Protein 6N2L (pdb70)

Structure (mmCIF, N/CA/C/O backbone):
data_6N2L
#
_entry.id   6N2L
#
_cell.length_a   38.210
_cell.length_b   71.400
_cell.length_c   76.730
_cell.angle_alpha   90.000
_cell.angle_beta   90.000
_cell.angle_gamma   90.000
#
_symmetry.space_group_name_H-M   'C 2 2 21'
#
loop_
_entity.id
_entity.type
_entity.pdbx_description
1 polymer 'Histone family protein DNA-binding protein'
2 water water
#
loop_
_atom_site.group_PDB
_atom_site.id
_atom_site.type_symbol
_atom_site.label_atom_id
_atom_site.label_alt_id
_atom_site.label_comp_id
_atom_site.label_asym_id
_atom_site.label_entity_id
_atom_site.label_seq_id
_atom_site.pdbx_PDB_ins_code
_atom_site.Cartn_x
_atom_site.Cartn_y
_atom_site.Cartn_z
_atom_site.occupancy
_atom_site.B_iso_or_equiv
_atom_site.auth_seq_id
_atom_site.auth_comp_id
_atom_site.auth_asym_id
_atom_site.auth_atom_id
_atom_site.pdbx_PDB_model_num
ATOM 1 N N . HIS A 1 5 ? 4.482 16.125 3.924 1.00 43.23 -3 HIS A N 1
ATOM 2 C CA . HIS A 1 5 ? 3.303 16.152 3.062 1.00 38.37 -3 HIS A CA 1
ATOM 3 C C . HIS A 1 5 ? 2.447 17.399 3.291 1.00 38.29 -3 HIS A C 1
ATOM 4 O O . HIS A 1 5 ? 2.438 17.970 4.383 1.00 38.33 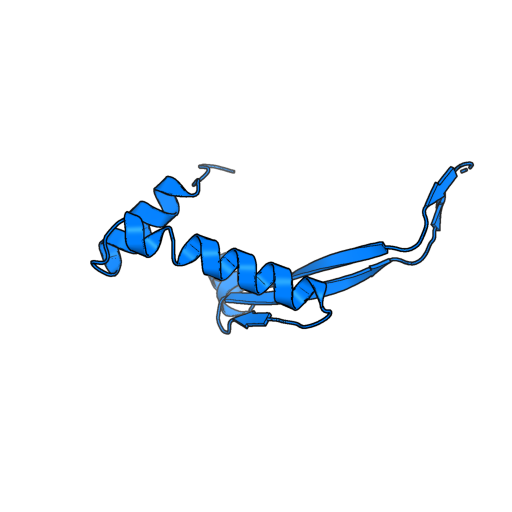-3 HIS A O 1
ATOM 11 N N . HIS A 1 6 ? 1.711 17.803 2.253 1.00 35.71 -2 HIS A N 1
ATOM 12 C CA . HIS A 1 6 ? 0.879 18.999 2.322 1.00 41.99 -2 HIS A CA 1
ATOM 13 C C . HIS A 1 6 ? -0.285 18.802 3.290 1.00 38.90 -2 HIS A C 1
ATOM 14 O O . HIS A 1 6 ? -0.311 19.409 4.367 1.00 40.96 -2 HIS A O 1
ATOM 21 N N . HIS A 1 7 ? -1.253 17.970 2.921 1.00 33.77 -1 HIS A N 1
ATOM 22 C CA . HIS A 1 7 ? -2.369 17.649 3.799 1.00 29.95 -1 HIS A CA 1
ATOM 23 C C . HIS A 1 7 ? -2.339 16.162 4.140 1.00 30.48 -1 HIS A C 1
ATOM 24 O O . HIS A 1 7 ? -1.652 15.370 3.494 1.00 30.80 -1 HIS A O 1
ATOM 31 N N . HIS A 1 8 ? -3.071 15.802 5.191 1.00 32.96 0 HIS A N 1
ATOM 32 C CA . HIS A 1 8 ? -3.180 14.427 5.666 1.00 33.76 0 HIS A CA 1
ATOM 33 C C . HIS A 1 8 ? -4.659 14.070 5.710 1.00 34.88 0 HIS A C 1
ATOM 34 O O . HIS A 1 8 ? -5.402 14.588 6.550 1.00 37.17 0 HIS A O 1
ATOM 41 N N . MET A 1 9 ? -5.087 13.209 4.797 1.00 30.50 1 MET A N 1
ATOM 42 C CA . MET A 1 9 ? -6.445 12.689 4.812 1.00 32.53 1 MET A CA 1
ATOM 43 C C . MET A 1 9 ? -6.546 11.496 5.757 1.00 36.23 1 MET A C 1
ATOM 44 O O . MET A 1 9 ? -5.765 10.546 5.657 1.00 32.03 1 MET A O 1
ATOM 49 N N . ASN A 1 10 ? -7.498 11.552 6.683 1.00 31.98 2 ASN A N 1
ATOM 50 C CA . ASN A 1 10 ? -7.732 10.462 7.613 1.00 38.47 2 ASN A CA 1
ATOM 51 C C . ASN A 1 10 ? -8.880 9.591 7.102 1.00 32.94 2 ASN A C 1
ATOM 52 O O . ASN A 1 10 ? -9.452 9.832 6.037 1.00 33.76 2 ASN A O 1
ATOM 57 N N . LYS A 1 11 ? -9.235 8.569 7.878 1.00 34.98 3 LYS A N 1
ATOM 58 C CA . LYS A 1 11 ? -10.237 7.623 7.398 1.00 34.47 3 LYS A CA 1
ATOM 59 C C . LYS A 1 11 ? -11.604 8.286 7.215 1.00 35.33 3 LYS A C 1
ATOM 60 O O . LYS A 1 11 ? -12.323 7.981 6.254 1.00 32.46 3 LYS A O 1
ATOM 66 N N . GLN A 1 12 ? -11.973 9.218 8.100 1.00 41.40 4 GLN A N 1
ATOM 67 C CA . GLN A 1 12 ? -13.296 9.833 7.990 1.00 41.37 4 GLN A CA 1
ATOM 68 C C . GLN A 1 12 ? -13.398 10.718 6.758 1.00 39.07 4 GLN A C 1
ATOM 69 O O . GLN A 1 12 ? -14.457 10.792 6.127 1.00 44.32 4 GLN A O 1
ATOM 75 N N . GLU A 1 13 ? -12.314 11.408 6.403 1.00 35.73 5 GLU A N 1
ATOM 76 C CA . GLU A 1 13 ? -12.332 12.227 5.201 1.00 31.25 5 GLU A CA 1
ATOM 77 C C . GLU A 1 13 ? -12.342 11.364 3.944 1.00 30.18 5 GLU A C 1
ATOM 78 O O . GLU A 1 13 ? -13.029 11.694 2.971 1.00 31.67 5 GLU A O 1
ATOM 84 N N . LEU A 1 14 ? -11.571 10.265 3.937 1.00 31.15 6 LEU A N 1
ATOM 85 C CA . LEU A 1 14 ? -11.630 9.316 2.829 1.00 29.75 6 LEU A CA 1
ATOM 86 C C . LEU A 1 14 ? -13.045 8.759 2.659 1.00 32.44 6 LEU A C 1
ATOM 87 O O . LEU A 1 14 ? -13.567 8.697 1.540 1.00 34.39 6 LEU A O 1
ATOM 92 N N . ILE A 1 15 ? -13.679 8.346 3.764 1.00 32.69 7 ILE A N 1
ATOM 93 C CA . ILE A 1 15 ? -15.062 7.856 3.704 1.00 33.78 7 ILE A CA 1
ATOM 94 C C . ILE A 1 15 ? -16.014 8.932 3.174 1.00 29.85 7 ILE A C 1
ATOM 95 O O . ILE A 1 15 ? -16.973 8.635 2.444 1.00 29.71 7 ILE A O 1
ATOM 100 N N . ASP A 1 16 ? -15.809 10.186 3.566 1.00 30.11 8 ASP A N 1
ATOM 101 C CA . ASP A 1 16 ? -16.739 11.233 3.135 1.00 35.54 8 ASP A CA 1
ATOM 102 C C . ASP A 1 16 ? -16.602 11.521 1.644 1.00 29.81 8 ASP A C 1
ATOM 103 O O . ASP A 1 16 ? -17.603 11.757 0.955 1.00 30.15 8 ASP A O 1
ATOM 108 N N . ALA A 1 17 ? -15.375 11.512 1.129 1.00 29.32 9 ALA A N 1
ATOM 109 C CA . ALA A 1 17 ? -15.177 11.756 -0.295 1.00 33.40 9 ALA A CA 1
ATOM 110 C C . ALA A 1 17 ? -15.772 10.635 -1.130 1.00 29.08 9 ALA A C 1
ATOM 111 O O . ALA A 1 17 ? -16.441 10.891 -2.138 1.00 31.05 9 ALA A O 1
ATOM 113 N N . VAL A 1 18 ? -15.547 9.387 -0.708 1.00 28.80 10 VAL A N 1
ATOM 114 C CA . VAL A 1 18 ? -16.009 8.226 -1.452 1.00 28.95 10 VAL A CA 1
ATOM 115 C C . VAL A 1 18 ? -17.522 8.144 -1.417 1.00 34.54 10 VAL A C 1
ATOM 116 O O . VAL A 1 18 ? -18.169 7.937 -2.450 1.00 29.58 10 VAL A O 1
ATOM 120 N N . ALA A 1 19 ? -18.099 8.277 -0.220 1.00 29.32 11 ALA A N 1
ATOM 121 C CA . ALA A 1 19 ? -19.553 8.253 -0.076 1.00 29.95 11 ALA A CA 1
ATOM 122 C C . ALA A 1 19 ? -20.214 9.259 -1.002 1.00 30.41 11 ALA A C 1
ATOM 123 O O . ALA A 1 19 ? -21.263 8.981 -1.589 1.00 33.60 11 ALA A O 1
ATOM 125 N N . ALA A 1 20 ? -19.613 10.442 -1.144 1.00 32.25 12 ALA A N 1
ATOM 126 C CA . ALA A 1 20 ? -20.211 11.467 -1.991 1.00 31.47 12 ALA A CA 1
ATOM 127 C C . ALA A 1 20 ? -20.336 11.011 -3.442 1.00 34.37 12 ALA A C 1
ATOM 128 O O . ALA A 1 20 ? -21.306 11.364 -4.122 1.00 32.98 12 ALA A O 1
ATOM 130 N N . GLN A 1 21 ? -19.370 10.242 -3.939 1.00 31.09 13 GLN A N 1
ATOM 131 C CA . GLN A 1 21 ? -19.367 9.803 -5.330 1.00 31.84 13 GLN A CA 1
ATOM 132 C C . GLN A 1 21 ? -20.154 8.520 -5.577 1.00 40.78 13 GLN A C 1
ATOM 133 O O . GLN A 1 21 ? -20.581 8.276 -6.712 1.00 44.29 13 GLN A O 1
ATOM 139 N N . THR A 1 22 ? -20.345 7.684 -4.566 1.00 31.32 14 THR A N 1
ATOM 140 C CA . THR A 1 22 ? -21.117 6.468 -4.769 1.00 31.82 14 THR A CA 1
ATOM 141 C C . THR A 1 22 ? -22.588 6.644 -4.432 1.00 33.74 14 THR A C 1
ATOM 142 O O . THR A 1 22 ? -23.425 5.893 -4.941 1.00 33.35 14 THR A O 1
ATOM 146 N N . GLY A 1 23 ? -22.918 7.614 -3.586 1.00 33.93 15 GLY A N 1
ATOM 147 C CA . GLY A 1 23 ? -24.246 7.723 -3.038 1.00 39.42 15 GLY A CA 1
ATOM 148 C C . GLY A 1 23 ? -24.477 6.922 -1.776 1.00 33.33 15 GLY A C 1
ATOM 149 O O . GLY A 1 23 ? -25.493 7.137 -1.108 1.00 34.43 15 GLY A O 1
ATOM 150 N N . ALA A 1 24 ? -23.567 6.016 -1.419 1.00 32.52 16 ALA A N 1
ATOM 151 C CA . ALA A 1 24 ? -23.776 5.182 -0.244 1.00 37.06 16 ALA A CA 1
ATOM 152 C C . ALA A 1 24 ? -23.710 6.025 1.026 1.00 33.23 16 ALA A C 1
ATOM 153 O O . ALA A 1 24 ? -23.120 7.100 1.052 1.00 34.75 16 ALA A O 1
ATOM 155 N N . SER A 1 25 ? -24.346 5.537 2.087 1.00 37.29 17 SER A N 1
ATOM 156 C CA . SER A 1 25 ? -24.228 6.247 3.351 1.00 35.20 17 SER A CA 1
ATOM 157 C C . SER A 1 25 ? -22.784 6.210 3.839 1.00 43.08 17 SER A C 1
ATOM 158 O O . SER A 1 25 ? -22.002 5.327 3.482 1.00 36.11 17 SER A O 1
ATOM 161 N N . LYS A 1 26 ? -22.428 7.194 4.664 1.00 35.01 18 LYS A N 1
ATOM 162 C CA . LYS A 1 26 ? -21.118 7.164 5.297 1.00 30.07 18 LYS A CA 1
ATOM 163 C C . LYS A 1 26 ? -20.947 5.917 6.157 1.00 27.62 18 LYS A C 1
ATOM 164 O O . LYS A 1 26 ? -19.835 5.397 6.284 1.00 28.88 18 LYS A O 1
ATOM 170 N N . ALA A 1 27 ? -22.037 5.406 6.734 1.00 28.67 19 ALA A N 1
ATOM 171 C CA . ALA A 1 27 ? -21.944 4.205 7.557 1.00 28.40 19 ALA A CA 1
ATOM 172 C C . ALA A 1 27 ? -21.576 2.985 6.717 1.00 31.74 19 ALA A C 1
ATOM 173 O O . ALA A 1 27 ? -20.664 2.225 7.071 1.00 32.35 19 ALA A O 1
ATOM 175 N N . GLN A 1 28 ? -22.267 2.790 5.591 1.00 31.19 20 GLN A N 1
ATOM 176 C CA . GLN A 1 28 ? -22.007 1.633 4.740 1.00 33.84 20 GLN A CA 1
ATOM 177 C C . GLN A 1 28 ? -20.625 1.719 4.107 1.00 32.03 20 GLN A C 1
ATOM 178 O O . GLN A 1 28 ? -19.866 0.741 4.106 1.00 32.49 20 GLN A O 1
ATOM 180 N N . THR A 1 29 ? -20.303 2.877 3.528 1.00 25.09 21 THR A N 1
ATOM 181 C CA . THR A 1 29 ? -18.963 3.110 3.005 1.00 24.25 21 THR A CA 1
ATOM 182 C C . THR A 1 29 ? -17.892 2.769 4.037 1.00 23.96 21 THR A C 1
ATOM 183 O O . THR A 1 29 ? -16.897 2.116 3.714 1.00 23.39 21 THR A O 1
ATOM 187 N N . GLY A 1 30 ? -18.097 3.170 5.293 1.00 30.56 22 GLY A N 1
ATOM 188 C CA . GLY A 1 30 ? -17.068 2.966 6.298 1.00 25.14 22 GLY A CA 1
ATOM 189 C C . GLY A 1 30 ? -16.906 1.509 6.675 1.00 32.47 22 GLY A C 1
ATOM 190 O O . GLY A 1 30 ? -15.785 1.025 6.864 1.00 23.99 22 GLY A O 1
ATOM 191 N N . GLU A 1 31 ? -18.021 0.786 6.802 1.00 27.27 23 GLU A N 1
ATOM 192 C CA A GLU A 1 31 ? -17.925 -0.642 7.065 0.55 28.34 23 GLU A CA 1
ATOM 193 C CA B GLU A 1 31 ? -17.949 -0.648 7.052 0.45 29.22 23 GLU A CA 1
ATOM 194 C C . GLU A 1 31 ? -17.283 -1.368 5.887 1.00 29.40 23 GLU A C 1
ATOM 195 O O . GLU A 1 31 ? -16.506 -2.311 6.085 1.00 34.79 23 GLU A O 1
ATOM 206 N N . THR A 1 32 ? -17.571 -0.925 4.662 1.00 23.88 24 THR A N 1
ATOM 207 C CA . THR A 1 32 ? -16.970 -1.548 3.489 1.00 23.34 24 THR A CA 1
ATOM 208 C C . THR A 1 32 ? -15.466 -1.333 3.466 1.00 22.62 24 THR A C 1
ATOM 209 O O . THR A 1 32 ? -14.707 -2.266 3.187 1.00 22.31 24 THR A O 1
ATOM 213 N N . LEU A 1 33 ? -15.011 -0.112 3.765 1.00 26.89 25 LEU A N 1
ATOM 214 C CA . LEU A 1 33 ? -13.569 0.122 3.844 1.00 24.51 25 LEU A CA 1
ATOM 215 C C . LEU A 1 33 ? -12.932 -0.725 4.940 1.00 24.17 25 LEU A C 1
ATOM 216 O O . LEU A 1 33 ? -11.879 -1.352 4.731 1.00 22.57 25 LEU A O 1
ATOM 221 N N . ASP A 1 34 ? -13.554 -0.757 6.125 1.00 23.8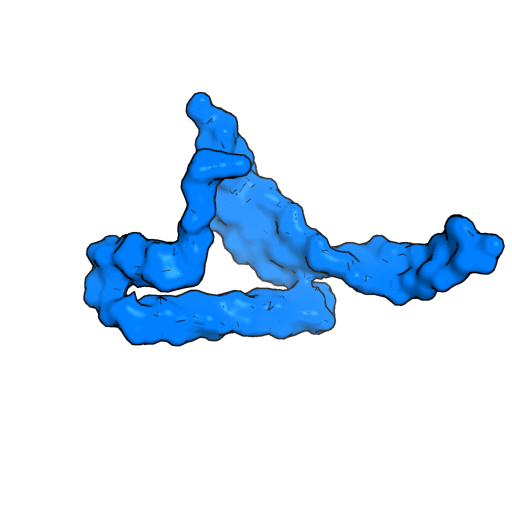7 26 ASP A N 1
ATOM 222 C CA . ASP A 1 34 ? -12.964 -1.498 7.240 1.00 28.24 26 ASP A CA 1
ATOM 223 C C . ASP A 1 34 ? -12.837 -2.982 6.917 1.00 31.63 26 ASP A C 1
ATOM 224 O O . ASP A 1 34 ? -11.864 -3.644 7.319 1.00 25.35 26 ASP A O 1
ATOM 229 N N . THR A 1 35 ? -13.813 -3.524 6.195 1.00 22.82 27 THR A N 1
ATOM 230 C CA . THR A 1 35 ? -13.765 -4.932 5.836 1.00 26.84 27 THR A CA 1
ATOM 231 C C . THR A 1 35 ? -12.737 -5.185 4.740 1.00 32.92 27 THR A C 1
ATOM 232 O O . THR A 1 35 ? -12.020 -6.193 4.776 1.00 31.42 27 THR A O 1
ATOM 236 N N . LEU A 1 36 ? -12.649 -4.279 3.762 1.00 21.80 28 LEU A N 1
ATOM 237 C CA . LEU A 1 36 ? -11.629 -4.405 2.727 1.00 21.38 28 LEU A CA 1
ATOM 238 C C . LEU A 1 36 ? -10.240 -4.480 3.338 1.00 25.99 28 LEU A C 1
ATOM 239 O O . LEU A 1 36 ? -9.424 -5.334 2.969 1.00 24.91 28 LEU A O 1
ATOM 244 N N . LEU A 1 37 ? -9.956 -3.585 4.278 1.00 21.28 29 LEU A N 1
ATOM 245 C CA . LEU A 1 37 ? -8.642 -3.571 4.901 1.00 27.84 29 LEU A CA 1
ATOM 246 C C . LEU A 1 37 ? -8.404 -4.846 5.697 1.00 28.35 29 LEU A C 1
ATOM 247 O O . LEU A 1 37 ? -7.300 -5.405 5.677 1.00 21.38 29 LEU A O 1
ATOM 252 N N . GLU A 1 38 ? -9.426 -5.326 6.404 1.00 23.37 30 GLU A N 1
ATOM 253 C CA . GLU A 1 38 ? -9.256 -6.560 7.168 1.00 23.24 30 GLU A CA 1
ATOM 254 C C . GLU A 1 38 ? -8.987 -7.738 6.251 1.00 21.81 30 GLU A C 1
ATOM 255 O O . GLU A 1 38 ? -8.158 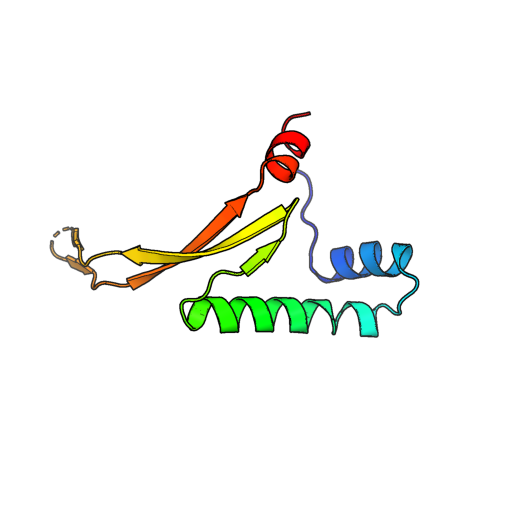-8.598 6.566 1.00 21.87 30 GLU A O 1
ATOM 261 N N . VAL A 1 39 ? -9.694 -7.806 5.121 1.00 23.82 31 VAL A N 1
ATOM 262 C CA . VAL A 1 39 ? -9.525 -8.925 4.198 1.00 25.33 31 VAL A CA 1
ATOM 263 C C . VAL A 1 39 ? -8.136 -8.910 3.583 1.00 23.92 31 VAL A C 1
ATOM 264 O O . VAL A 1 39 ? -7.497 -9.961 3.435 1.00 24.56 31 VAL A O 1
ATOM 268 N N . ILE A 1 40 ? -7.649 -7.728 3.206 1.00 20.97 32 ILE A N 1
ATOM 269 C CA . ILE A 1 40 ? -6.291 -7.628 2.667 1.00 20.86 32 ILE A CA 1
ATOM 270 C C . IL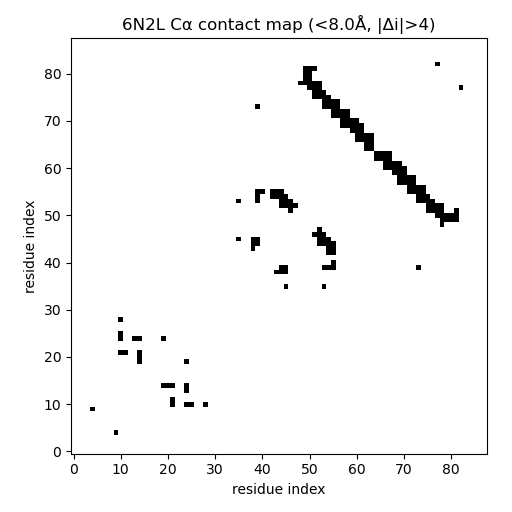E A 1 40 ? -5.263 -8.075 3.697 1.00 20.97 32 ILE A C 1
ATOM 271 O O . ILE A 1 40 ? -4.309 -8.792 3.368 1.00 23.25 32 ILE A O 1
ATOM 276 N N . LYS A 1 41 ? -5.403 -7.628 4.948 1.00 21.16 33 LYS A N 1
ATOM 277 C CA . LYS A 1 41 ? -4.428 -8.012 5.967 1.00 21.49 33 LYS A CA 1
ATOM 278 C C . LYS A 1 41 ? -4.466 -9.509 6.213 1.00 25.65 33 LYS A C 1
ATOM 279 O O . LYS A 1 41 ? -3.420 -10.175 6.28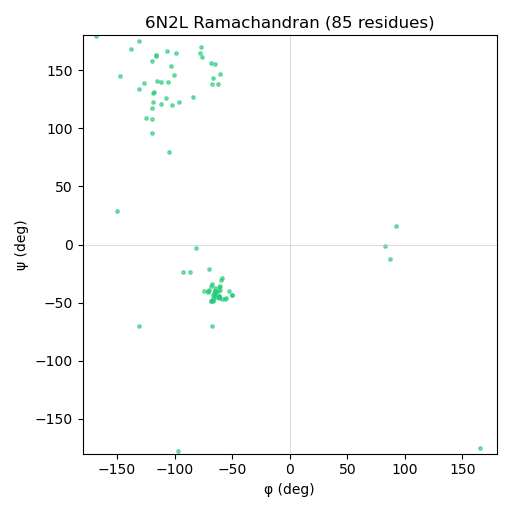5 1.00 22.62 33 LYS A O 1
ATOM 285 N N . LYS A 1 42 ? -5.670 -10.058 6.335 1.00 21.77 34 LYS A N 1
ATOM 286 C CA . LYS A 1 42 ? -5.816 -11.492 6.507 1.00 21.98 34 LYS A CA 1
ATOM 287 C C . LYS A 1 42 ? -5.132 -12.251 5.379 1.00 27.01 34 LYS A C 1
ATOM 288 O O . LYS A 1 42 ? -4.387 -13.201 5.628 1.00 31.26 34 LYS A O 1
ATOM 290 N N . ALA A 1 43 ? -5.346 -11.827 4.130 1.00 25.60 35 ALA A N 1
ATOM 291 C CA . ALA A 1 43 ? -4.839 -12.585 2.986 1.00 23.12 35 ALA A CA 1
ATOM 292 C C . ALA A 1 43 ? -3.316 -12.568 2.938 1.00 26.32 35 ALA A C 1
ATOM 293 O O . ALA A 1 43 ? -2.676 -13.598 2.694 1.00 29.95 35 ALA A O 1
ATOM 295 N N . VAL A 1 44 ? -2.729 -11.384 3.120 1.00 22.24 36 VAL A N 1
ATOM 296 C CA . VAL A 1 44 ? -1.280 -11.238 3.130 1.00 22.92 36 VAL A CA 1
ATOM 297 C C . VAL A 1 44 ? -0.675 -11.987 4.309 1.00 24.09 36 VAL A C 1
ATOM 298 O O . VAL A 1 44 ? 0.387 -12.620 4.191 1.00 24.46 36 VAL A O 1
ATOM 302 N N . SER A 1 45 ? -1.337 -11.930 5.465 1.00 26.20 37 SER A N 1
ATOM 303 C CA . SER A 1 45 ? -0.867 -12.691 6.617 1.00 24.41 37 SER A CA 1
ATOM 304 C C . SER A 1 45 ? -0.808 -14.185 6.322 1.00 27.76 37 SER A C 1
ATOM 305 O O . SER A 1 45 ? 0.038 -14.893 6.884 1.00 27.95 37 SER A O 1
ATOM 308 N N . LYS A 1 46 ? -1.663 -14.682 5.429 1.00 28.56 38 LYS A N 1
ATOM 309 C CA . LYS A 1 46 ? -1.608 -16.091 5.071 1.00 30.77 38 LYS A CA 1
ATOM 310 C C . LYS A 1 46 ? -0.539 -16.393 4.031 1.00 36.06 38 LYS A C 1
ATOM 311 O O . LYS A 1 46 ? -0.332 -17.562 3.704 1.00 27.31 38 LYS A O 1
ATOM 317 N N . GLY A 1 47 ? 0.163 -15.384 3.521 1.00 38.06 39 GLY A N 1
ATOM 318 C CA . GLY A 1 47 ? 1.132 -15.609 2.472 1.00 26.06 39 GLY A CA 1
ATOM 319 C C . GLY A 1 47 ? 0.595 -15.447 1.071 1.00 26.19 39 GLY A C 1
ATOM 320 O O . GLY A 1 47 ? 1.238 -15.902 0.119 1.00 26.74 39 GLY A O 1
ATOM 321 N N . ASP A 1 48 ? -0.562 -14.817 0.911 1.00 26.08 40 ASP A N 1
ATOM 322 C CA . ASP A 1 48 ? -1.126 -14.549 -0.401 1.00 28.19 40 ASP A CA 1
ATOM 323 C C . ASP A 1 48 ? -0.827 -13.111 -0.813 1.00 27.17 40 ASP A C 1
ATOM 324 O O . ASP A 1 48 ? -0.397 -12.278 -0.011 1.00 24.66 40 ASP A O 1
ATOM 329 N N . ALA A 1 49 ? -1.016 -12.836 -2.098 1.00 25.66 41 ALA A N 1
ATOM 330 C CA . ALA A 1 49 ? -0.851 -11.495 -2.638 1.00 25.11 41 ALA A CA 1
ATOM 331 C C . ALA A 1 49 ? -2.201 -11.004 -3.135 1.00 25.15 41 ALA A C 1
ATOM 332 O O . ALA A 1 49 ? -2.982 -11.778 -3.697 1.00 26.14 41 ALA A O 1
ATOM 334 N N . VAL A 1 50 ? -2.491 -9.732 -2.917 1.00 24.38 42 VAL A N 1
ATOM 335 C CA . VAL A 1 50 ? -3.741 -9.140 -3.395 1.00 28.73 42 VAL A CA 1
ATOM 336 C C . VAL A 1 50 ? -3.389 -8.145 -4.484 1.00 26.32 42 VAL A C 1
ATOM 337 O O . VAL A 1 50 ? -2.623 -7.208 -4.247 1.00 23.69 42 VAL A O 1
ATOM 341 N N . GLN A 1 51 ? -3.919 -8.354 -5.683 1.00 28.60 43 GLN A N 1
ATOM 342 C CA . GLN A 1 51 ? -3.602 -7.492 -6.811 1.00 27.77 43 GLN A CA 1
ATOM 343 C C . GLN A 1 51 ? -4.798 -6.614 -7.144 1.00 29.35 43 GLN A C 1
ATOM 344 O O . GLN A 1 51 ? -5.906 -7.115 -7.359 1.00 28.79 43 GLN A O 1
ATOM 350 N N . LEU A 1 52 ? -4.560 -5.312 -7.184 1.00 27.89 44 LEU A N 1
ATOM 351 C CA . LEU A 1 52 ? -5.554 -4.307 -7.551 1.00 25.33 44 LEU A CA 1
ATOM 352 C C . LEU A 1 52 ? -5.014 -3.589 -8.780 1.00 29.06 44 LEU A C 1
ATOM 353 O O . LEU A 1 52 ? -4.220 -2.653 -8.650 1.00 37.22 44 LEU A O 1
ATOM 358 N N . ILE A 1 53 ? -5.436 -4.027 -9.970 1.00 30.52 45 ILE A N 1
ATOM 35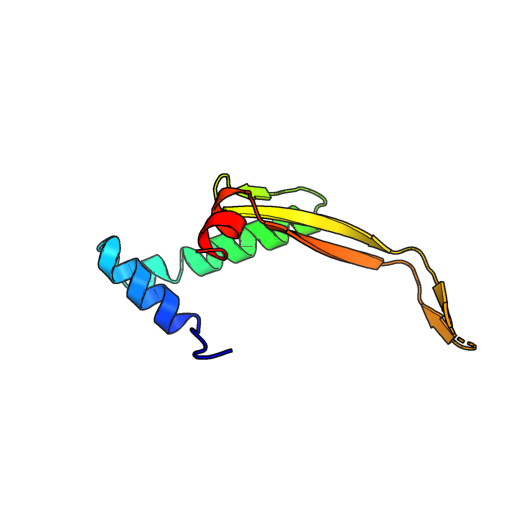9 C CA . ILE A 1 53 ? -4.907 -3.441 -11.200 1.00 32.61 45 ILE A CA 1
ATOM 360 C C . ILE A 1 53 ? -5.253 -1.958 -11.267 1.00 39.36 45 ILE A C 1
ATOM 361 O O . ILE A 1 53 ? -6.365 -1.537 -10.916 1.00 44.06 45 ILE A O 1
ATOM 366 N N . GLY A 1 54 ? -4.284 -1.150 -11.709 1.00 34.18 46 GLY A N 1
ATOM 367 C CA . GLY A 1 54 ? -4.435 0.294 -11.723 1.00 32.71 46 GLY A CA 1
ATOM 368 C C . GLY A 1 54 ? -4.147 0.962 -10.398 1.00 33.81 46 GLY A C 1
ATOM 369 O O . GLY A 1 54 ? -4.244 2.196 -10.307 1.00 40.31 46 GLY A O 1
ATOM 370 N N . PHE A 1 55 ? -3.813 0.186 -9.368 1.00 27.54 47 PHE A N 1
ATOM 371 C CA . PHE A 1 55 ? -3.440 0.703 -8.060 1.00 23.21 47 PHE A CA 1
ATOM 372 C C . PHE A 1 55 ? -2.141 0.038 -7.613 1.00 25.07 47 PHE A C 1
ATOM 373 O O . PHE A 1 55 ? -1.091 0.681 -7.579 1.00 23.41 47 PHE A O 1
ATOM 381 N N . GLY A 1 56 ? -2.195 -1.251 -7.297 1.00 24.39 48 GLY A N 1
ATOM 382 C CA . GLY A 1 56 ? -0.996 -1.961 -6.885 1.00 24.69 48 GLY A CA 1
ATOM 383 C C . GLY A 1 56 ? -1.348 -3.288 -6.239 1.00 25.41 48 GLY A C 1
ATOM 384 O O . GLY A 1 56 ? -2.509 -3.690 -6.199 1.00 24.98 48 GLY A O 1
ATOM 385 N N . SER A 1 57 ? -0.315 -3.958 -5.730 1.00 25.87 49 SER A N 1
ATOM 386 C CA . SER A 1 57 ? -0.461 -5.270 -5.114 1.00 31.29 49 SER A CA 1
ATOM 387 C C . SER A 1 57 ? 0.134 -5.279 -3.714 1.00 28.38 49 SER A C 1
ATOM 388 O O . SER A 1 57 ? 1.200 -4.696 -3.480 1.00 33.11 49 SER A O 1
ATOM 391 N N . PHE A 1 58 ? -0.558 -5.939 -2.785 1.00 24.66 50 PHE A N 1
ATOM 392 C CA . PHE A 1 58 ? -0.039 -6.161 -1.444 1.00 24.85 50 PHE A CA 1
ATOM 393 C C . PHE A 1 58 ? 0.504 -7.583 -1.336 1.00 29.50 50 PHE A C 1
ATOM 394 O O . PHE A 1 58 ? -0.023 -8.510 -1.952 1.00 26.14 50 PHE A O 1
ATOM 402 N N . GLY A 1 59 ? 1.557 -7.748 -0.549 1.00 25.95 51 GLY A N 1
ATOM 403 C CA . GLY A 1 59 ? 2.181 -9.049 -0.420 1.00 29.76 51 GLY A CA 1
ATOM 404 C C . GLY A 1 59 ? 3.155 -9.027 0.735 1.00 29.79 51 GLY A C 1
ATOM 405 O O . GLY A 1 59 ? 3.340 -8.009 1.404 1.00 26.50 51 GLY A O 1
ATOM 406 N N . SER A 1 60 ? 3.786 -10.165 0.976 1.00 37.31 52 SER A N 1
ATOM 407 C CA . SER A 1 60 ? 4.789 -10.219 2.024 1.00 34.35 52 SER A CA 1
ATOM 408 C C . SER A 1 60 ? 6.161 -10.516 1.438 1.00 38.13 52 SER A C 1
ATOM 409 O O . SER A 1 60 ? 6.299 -10.955 0.295 1.00 30.39 52 SER A O 1
ATOM 412 N N . GLY A 1 61 ? 7.184 -10.226 2.244 1.00 41.65 53 GLY A N 1
ATOM 413 C CA . GLY A 1 61 ? 8.538 -10.604 1.925 1.00 39.20 53 GLY A CA 1
ATOM 414 C C . GLY A 1 61 ? 9.163 -11.291 3.127 1.00 30.21 53 GLY A C 1
ATOM 415 O O . GLY A 1 61 ? 8.567 -11.367 4.199 1.00 30.13 53 GLY A O 1
ATOM 416 N N . LYS A 1 62 ? 10.379 -11.783 2.926 1.00 31.13 54 LYS A N 1
ATOM 417 C CA . LYS A 1 62 ? 11.123 -12.470 3.969 1.00 31.93 54 LYS A CA 1
ATOM 418 C C . LYS A 1 62 ? 12.318 -11.612 4.367 1.00 32.46 54 LYS A C 1
ATOM 419 O O . LYS A 1 62 ? 12.946 -10.977 3.520 1.00 32.77 54 LYS A O 1
ATOM 425 N N . ARG A 1 63 ? 12.602 -11.569 5.663 1.00 33.18 55 ARG A N 1
ATOM 426 C CA . ARG A 1 63 ? 13.848 -11.018 6.187 1.00 34.06 55 ARG A CA 1
ATOM 427 C C . ARG A 1 63 ? 14.565 -12.135 6.928 1.00 34.84 55 ARG A C 1
ATOM 428 O O . ARG A 1 63 ? 13.997 -12.729 7.846 1.00 34.83 55 ARG A O 1
ATOM 436 N N . ALA A 1 64 ? 15.797 -12.433 6.525 1.00 31.23 56 ALA A N 1
ATOM 437 C CA . ALA A 1 64 ? 16.552 -13.438 7.247 1.00 35.60 56 ALA A CA 1
ATOM 438 C C . ALA A 1 64 ? 17.075 -12.846 8.550 1.00 37.32 56 ALA A C 1
ATOM 439 O O . ALA A 1 64 ? 17.111 -11.628 8.737 1.00 41.47 56 ALA A O 1
ATOM 441 N N . ALA A 1 65 ? 17.443 -13.723 9.477 1.00 38.20 57 ALA A N 1
ATOM 442 C CA . ALA A 1 65 ? 18.058 -13.254 10.707 1.00 42.39 57 ALA A CA 1
ATOM 443 C C . ALA A 1 65 ? 19.355 -12.512 10.390 1.00 44.28 57 ALA A C 1
ATOM 444 O O . ALA A 1 65 ? 20.054 -12.831 9.426 1.00 45.67 57 ALA A O 1
ATOM 446 N N . ARG A 1 66 ? 19.660 -11.491 11.191 1.00 44.08 58 ARG A N 1
ATOM 447 C CA . ARG A 1 66 ? 20.814 -10.639 10.931 1.00 49.03 58 ARG A CA 1
ATOM 448 C C . ARG A 1 66 ? 21.399 -10.150 12.246 1.00 57.59 58 ARG A C 1
ATOM 449 O O . ARG A 1 66 ? 20.664 -9.876 13.200 1.00 60.35 58 ARG A O 1
ATOM 451 N N . THR A 1 67 ? 22.721 -10.024 12.280 1.00 64.65 59 THR A N 1
ATOM 452 C CA . THR A 1 67 ? 23.448 -9.623 13.475 1.00 68.66 59 THR A CA 1
ATOM 453 C C . THR A 1 67 ? 23.928 -8.184 13.331 1.00 73.83 59 THR A C 1
ATOM 454 O O . THR A 1 67 ? 24.362 -7.769 12.250 1.00 76.63 59 THR A O 1
ATOM 458 N N . GLY A 1 68 ? 23.841 -7.426 14.420 1.00 73.77 60 GLY A N 1
ATOM 459 C CA . GLY A 1 68 ? 24.282 -6.044 14.426 1.00 70.20 60 GLY A CA 1
ATOM 460 C C . GLY A 1 68 ? 24.776 -5.577 15.781 1.00 68.80 60 GLY A C 1
ATOM 461 O O . GLY A 1 68 ? 24.802 -6.347 16.739 1.00 67.93 60 GLY A O 1
ATOM 462 N N . THR A 1 76 ? 27.051 -6.749 20.546 1.00 75.38 68 THR A N 1
ATOM 463 C CA . THR A 1 76 ? 26.478 -7.464 19.410 1.00 71.37 68 THR A CA 1
ATOM 464 C C . THR A 1 76 ? 25.068 -7.975 19.718 1.00 73.59 68 THR A C 1
ATOM 465 O O . THR A 1 76 ? 24.871 -8.758 20.647 1.00 74.94 68 THR A O 1
ATOM 467 N N . ILE A 1 77 ? 24.091 -7.528 18.933 1.00 72.29 69 ILE A N 1
ATOM 468 C CA . ILE A 1 77 ? 22.702 -7.928 19.107 1.00 73.50 69 ILE A CA 1
ATOM 469 C C . ILE A 1 77 ? 22.316 -8.896 17.989 1.00 72.75 69 ILE A C 1
ATOM 470 O O . ILE A 1 77 ? 23.018 -9.042 16.988 1.00 73.10 69 ILE A O 1
ATOM 475 N N . LYS A 1 78 ? 21.171 -9.557 18.168 1.00 68.00 70 LYS A N 1
ATOM 476 C CA . LYS A 1 78 ? 20.687 -10.55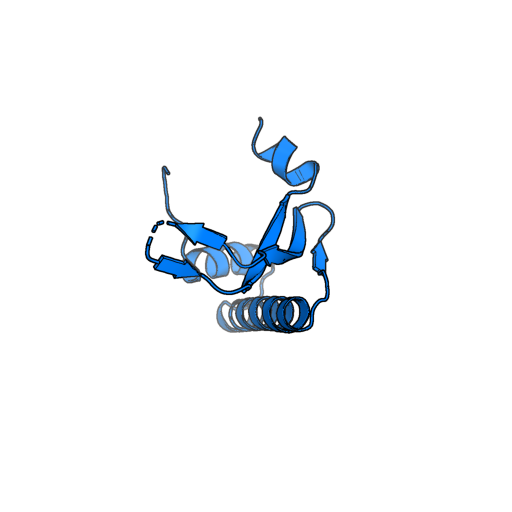7 17.224 1.00 64.28 70 LYS A CA 1
ATOM 477 C C . LYS A 1 78 ? 19.228 -10.285 16.891 1.00 68.44 70 LYS A C 1
ATOM 478 O O . LYS A 1 78 ? 18.415 -10.045 17.790 1.00 72.08 70 LYS A O 1
ATOM 480 N N . ILE A 1 79 ? 18.900 -10.335 15.605 1.00 66.52 71 ILE A N 1
ATOM 481 C CA . ILE A 1 79 ? 17.552 -10.107 15.105 1.00 63.37 71 ILE A CA 1
ATOM 482 C C . ILE A 1 79 ? 17.103 -11.369 14.379 1.00 60.68 71 ILE A C 1
ATOM 483 O O . ILE A 1 79 ? 17.718 -11.757 13.382 1.00 55.47 71 ILE A O 1
ATOM 488 N N . PRO A 1 80 ? 16.051 -12.046 14.827 1.00 62.11 72 PRO A N 1
ATOM 489 C CA . PRO A 1 80 ? 15.597 -13.259 14.143 1.00 57.71 72 PRO A CA 1
ATOM 490 C C . PRO A 1 80 ? 14.817 -12.926 12.875 1.00 48.86 72 PRO A C 1
ATOM 491 O O . PRO A 1 80 ? 14.465 -11.778 12.604 1.00 49.38 72 PRO A O 1
ATOM 495 N N . ALA A 1 81 ? 14.550 -13.970 12.094 1.00 38.72 73 ALA A N 1
ATOM 496 C CA . ALA A 1 81 ? 13.898 -13.804 10.802 1.00 35.49 73 ALA A CA 1
ATOM 497 C C . ALA A 1 81 ? 12.464 -13.320 10.972 1.00 34.11 73 ALA A C 1
ATOM 498 O O . ALA A 1 81 ? 11.769 -13.703 11.914 1.00 35.34 73 ALA A O 1
ATOM 500 N N . ALA A 1 82 ? 12.025 -12.464 10.054 1.00 27.28 74 ALA A N 1
ATOM 501 C CA . ALA A 1 82 ? 10.673 -11.931 10.092 1.00 31.52 74 ALA A CA 1
ATOM 502 C C . ALA A 1 82 ? 10.101 -11.910 8.682 1.00 25.99 74 ALA A C 1
ATOM 503 O O . ALA A 1 82 ? 10.808 -12.112 7.688 1.00 27.77 74 ALA A O 1
ATOM 505 N N . LYS A 1 83 ? 8.796 -11.685 8.609 1.00 25.70 75 LYS A N 1
ATOM 506 C CA . LYS A 1 83 ? 8.130 -11.418 7.348 1.00 28.57 75 LYS A CA 1
ATOM 507 C C . LYS A 1 83 ? 7.855 -9.926 7.251 1.00 27.48 75 LYS A C 1
ATOM 508 O O . LYS A 1 83 ? 7.777 -9.222 8.260 1.00 29.78 75 LYS A O 1
ATOM 514 N N . THR A 1 84 ? 7.763 -9.435 6.026 1.00 24.12 76 THR A N 1
ATOM 515 C CA . THR A 1 84 ? 7.588 -8.013 5.802 1.00 30.71 76 THR A CA 1
ATOM 516 C C . THR A 1 84 ? 6.286 -7.774 5.056 1.00 26.59 76 THR A C 1
ATOM 517 O O . THR A 1 84 ? 5.762 -8.669 4.393 1.00 23.46 76 THR A O 1
ATOM 521 N N . VAL A 1 85 ? 5.777 -6.552 5.173 1.00 23.02 77 VAL A N 1
ATOM 522 C CA . VAL A 1 85 ? 4.615 -6.096 4.414 1.00 22.70 77 VAL A CA 1
ATOM 523 C C . VAL A 1 85 ? 5.131 -5.343 3.200 1.00 22.09 77 VAL A C 1
ATOM 524 O O . VAL A 1 85 ? 5.915 -4.389 3.337 1.00 22.05 77 VAL A O 1
ATOM 528 N N . LYS A 1 86 ? 4.730 -5.789 2.011 1.00 22.01 78 LYS A N 1
ATOM 529 C CA . LYS A 1 86 ? 5.168 -5.191 0.757 1.00 21.79 78 LYS A CA 1
ATOM 530 C C . LYS A 1 86 ? 3.987 -4.627 -0.016 1.00 24.91 78 LYS A C 1
ATOM 531 O O . LYS A 1 86 ? 2.990 -5.326 -0.226 1.00 28.06 78 LYS A O 1
ATOM 533 N N . PHE A 1 87 ? 4.125 -3.376 -0.469 1.00 21.03 79 PHE A N 1
ATOM 534 C CA . PHE A 1 87 ? 3.222 -2.786 -1.449 1.00 20.80 79 PHE A CA 1
ATOM 535 C C . PHE A 1 87 ? 4.019 -2.407 -2.689 1.00 26.12 79 PHE A C 1
ATOM 536 O O . PHE A 1 87 ? 5.081 -1.776 -2.586 1.00 22.72 79 PHE A O 1
ATOM 544 N N . THR A 1 88 ? 3.517 -2.814 -3.851 1.00 21.50 80 THR A N 1
ATOM 545 C CA . THR A 1 88 ? 4.128 -2.524 -5.142 1.00 28.20 80 THR A CA 1
ATOM 546 C C . THR A 1 88 ? 3.131 -1.726 -5.965 1.00 27.25 80 THR A C 1
ATOM 547 O O . THR A 1 88 ? 2.117 -2.275 -6.412 1.00 26.85 80 THR A O 1
ATOM 551 N N . ALA A 1 89 ? 3.406 -0.433 -6.144 1.00 21.34 81 ALA A N 1
ATOM 552 C CA . ALA A 1 89 ? 2.499 0.435 -6.882 1.00 21.57 81 ALA A CA 1
ATOM 553 C C . ALA A 1 89 ? 2.458 0.061 -8.356 1.00 26.78 81 ALA A C 1
ATOM 554 O O . ALA A 1 89 ? 3.485 -0.213 -8.974 1.00 26.21 81 ALA A O 1
ATOM 556 N N . GLY A 1 90 ? 1.263 0.062 -8.922 1.00 22.67 82 GLY A N 1
ATOM 557 C CA . GLY A 1 90 ? 1.129 -0.201 -10.335 1.00 23.19 82 GLY A CA 1
ATOM 558 C C . GLY A 1 90 ? 1.479 1.001 -11.195 1.00 27.64 82 GLY A C 1
ATOM 559 O O . GLY A 1 90 ? 1.579 2.137 -10.731 1.00 29.11 82 GLY A O 1
ATOM 560 N N . LYS A 1 91 ? 1.668 0.715 -12.483 1.00 26.75 83 LYS A N 1
ATOM 561 C CA . LYS A 1 91 ? 2.071 1.735 -13.447 1.00 28.95 83 LYS A CA 1
ATOM 562 C C . LYS A 1 91 ? 1.183 2.963 -13.361 1.00 31.23 83 LYS A C 1
ATOM 563 O O . LYS A 1 91 ? 1.671 4.100 -13.365 1.00 28.41 83 LYS A O 1
ATOM 569 N N . ALA A 1 92 ? -0.129 2.746 -13.255 1.00 33.94 84 ALA A N 1
ATOM 570 C CA . ALA A 1 92 ? -1.087 3.843 -13.304 1.00 31.58 84 ALA A CA 1
ATOM 571 C C . ALA A 1 92 ? -0.981 4.749 -12.084 1.00 33.09 84 ALA A C 1
ATOM 572 O O . ALA A 1 92 ? -1.205 5.963 -12.190 1.00 33.41 84 ALA A O 1
ATOM 574 N N . PHE A 1 93 ? -0.663 4.176 -10.925 1.00 27.33 85 PHE A N 1
ATOM 575 C CA . PHE A 1 93 ? -0.433 4.962 -9.717 1.00 29.69 85 PHE A CA 1
ATOM 576 C C . PHE A 1 93 ? 0.843 5.793 -9.850 1.00 33.42 85 PHE A C 1
ATOM 577 O O . PHE A 1 93 ? 0.847 7.004 -9.587 1.00 29.35 85 PHE A O 1
ATOM 585 N N . LYS A 1 94 ? 1.935 5.157 -10.275 1.00 30.02 86 LYS A N 1
ATOM 586 C CA . LYS A 1 94 ? 3.199 5.870 -10.429 1.00 30.22 86 LYS A CA 1
ATOM 587 C C . LYS A 1 94 ? 3.073 6.979 -11.463 1.00 26.60 86 LYS A C 1
ATOM 588 O O . LYS A 1 94 ? 3.531 8.106 -11.241 1.00 25.75 86 LYS A O 1
ATOM 594 N N . ASP A 1 95 ? 2.434 6.676 -12.597 1.00 30.02 87 ASP A N 1
ATOM 595 C CA . ASP A 1 95 ? 2.217 7.682 -13.632 1.00 30.54 87 ASP A CA 1
ATOM 596 C C . ASP A 1 95 ? 1.350 8.825 -13.118 1.00 32.30 87 ASP A C 1
ATOM 597 O O . ASP A 1 95 ? 1.602 9.997 -13.428 1.00 34.36 87 ASP A O 1
ATOM 602 N N . ALA A 1 96 ? 0.322 8.505 -12.330 1.00 30.56 88 ALA A N 1
ATOM 603 C CA . ALA A 1 96 ? -0.509 9.555 -11.756 1.00 34.14 88 ALA A CA 1
ATOM 604 C C . ALA A 1 96 ? 0.308 10.464 -10.847 1.00 32.92 88 ALA A C 1
ATOM 605 O O . ALA A 1 96 ? 0.181 11.691 -10.910 1.00 38.04 88 ALA A O 1
ATOM 607 N N . VAL A 1 97 ? 1.162 9.881 -10.002 1.00 25.16 89 VAL A N 1
ATOM 608 C CA . VAL A 1 97 ? 1.939 10.686 -9.065 1.00 31.71 89 VAL A CA 1
ATOM 609 C C . VAL A 1 97 ? 3.007 11.499 -9.787 1.00 32.24 89 VAL A C 1
ATOM 610 O O . VAL A 1 97 ? 3.474 12.520 -9.264 1.00 33.20 89 VAL A O 1
ATOM 614 N N . ASN A 1 98 ? 3.383 11.093 -10.998 1.00 36.78 90 ASN A N 1
ATOM 615 C CA . ASN A 1 98 ? 4.306 11.862 -11.828 1.00 43.70 90 ASN A CA 1
ATOM 616 C C . ASN A 1 98 ? 3.526 12.560 -12.939 1.00 53.30 90 ASN A C 1
ATOM 617 O O . ASN A 1 98 ? 3.496 12.123 -14.090 1.00 61.35 90 ASN A O 1
ATOM 622 N N . LYS A 1 99 ? 2.899 13.677 -12.585 1.00 53.66 91 LYS A N 1
ATOM 623 C CA . LYS A 1 99 ? 2.218 14.507 -13.576 1.00 54.47 91 LYS A CA 1
ATOM 624 C C . LYS A 1 99 ? 2.149 15.964 -13.129 1.00 57.34 91 LYS A C 1
ATOM 625 O O . LYS A 1 99 ? 3.164 16.661 -13.088 1.00 61.29 91 LYS A O 1
#

Organism: Burkholderia ambifaria (strain MC40-6) (NCBI:txid398577)

CATH classification: 4.10.520.10

Foldseek 3Di:
DPDDDDLQNVLVVVCVVPVDDSVVSSVVVVVVVVVCVVQQVVQHKAADPLFWIKHKAKDDWDCPVPTRHIDIGIDTDGHPNVVVVVVD

InterPro domains:
  IPR000119 Histone-like DNA-binding protein [PF00216] (1-90)
  IPR000119 Histone-like DNA-binding protein [PR01727] (40-55)
  IPR000119 Histone-like DNA-binding protein [PR01727] (58-71)
  IPR000119 Histone-like D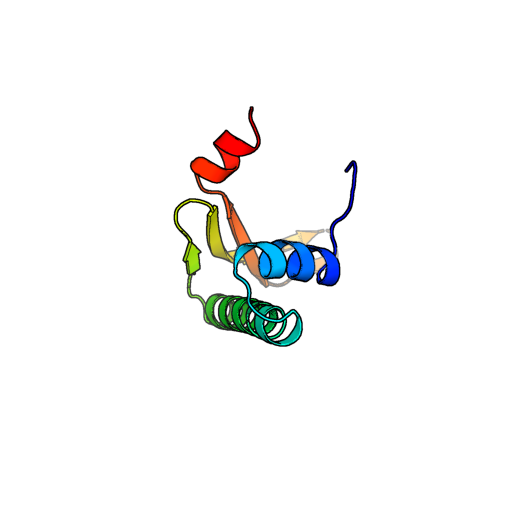NA-binding protein [PR01727] (74-88)
  IPR000119 Histone-like DNA-binding protein [PTHR33175] (1-89)
  IPR000119 Histone-like DNA-binding protein [SM00411] (1-90)
  IPR010992 Integration host factor (IHF)-like DNA-binding domain superfamily [G3DSA:4.10.520.10] (1-92)
  IPR010992 Integration host factor (IHF)-like DNA-binding domain superfamily [SSF47729] (1-90)
  IPR020816 Histone-like DNA-binding protein, conserved site [PS00045] (46-65)

Sequence (88 aa):
HHHHMNKQELIDAVAAQTGASKAQTGEETLDTLLEVIKKAVSKGDAVQLIGFGSFGSGKRAARTGTIKIPAAKTVKFTAGKAFKDAVNK

Secondary structure (DSSP, 8-state):
------HHHHHHHHHHHH---HHHHHHHHHHHHHHHHHHHHTT--EEETTTEEEEEEEE--EE---EE--EEEEEEEE-HHHHHHH--

Nearest PDB structures (foldseek):
  6n2l-assembly1_A-2  TM=1.011E+00  e=1.610E-16  Burkholderia ambifaria MC40-6
  1p78-assembly1_B  TM=9.499E-01  e=1.224E-08  Anabaena sp.
  1huu-assembly1_A-2  TM=9.647E-01  e=2.184E-08  Geobacillus stearothermophilus
  5fbm-assembly1_B  TM=9.055E-01  e=8.437E-08  Streptococcus mutans UA159
  3rhi-assembly1_B  TM=9.112E-01  e=9.596E-08  Bacillus anthracis str. Sterne

Solvent-accessible surface area: 7222 Å² total; per-residue (Å²): 200,181,168,146,124,86,107,91,86,71,14,51,46,62,9,86,161,91,66,44,64,122,81,51,15,8,127,80,33,64,74,94,74,97,90,26,119,53,18,16,93,148,56,72,79,34,131,73,163,46,92,6,34,51,13,54,26,195,114,81,69,56,113,61,140,116,90,73,100,72,37,172,52,132,41,84,85,28,20,161,56,73,117,77,71,110,122,137

Radius of gyration: 17.36 Å; Cα contacts (8 Å, |Δi|>4): 102; chains: 1; bounding box: 51×35×33 Å

B-factor: mean 35.55, std 12.16, range [15.51, 76.63]